Protein AF-A0A5B8NNT1-F1 (afdb_monomer)

Sequence (104 aa):
MNWRKKFREWHRRIAGIMILPLIITAITGISYRLLKDWFGWSRDQAHFLMVIHEGEYLGDQLKGIYVLLNGLGVLFLLTTGATMLFSSLAKSGLFSSAKQEESQ

pLDDT: mean 90.01, std 13.82, range [46.16, 98.5]

Secondary structure (DSSP, 8-state):
--HHHHHHHHHHHHHHHHHHHHHHHHHHHHHHHHHHHTS---HHHHHHHHHHHTTGGG-HHHHHHHHHHHHHHHHHHHHHHHHHHHHHHTTSSTTTGGGTSTT-

Mean predicted aligned error: 6.89 Å

Organism: NCBI:txid522448

Radius of gyration: 20.95 Å; Cα contacts (8 Å, |Δi|>4): 58; chains: 1; bounding box: 48×37×54 Å

Solvent-accessible surface area (backbone atoms only — not comparable to full-atom values): 5871 Å² total; per-residue (Å²): 130,67,61,72,58,53,51,54,51,52,50,53,55,51,46,70,65,43,50,58,63,51,50,51,32,50,53,28,53,52,49,42,48,48,38,37,77,74,67,65,43,52,70,74,78,44,40,66,34,50,37,62,44,39,36,45,88,67,35,81,74,47,17,58,53,48,47,49,52,52,54,53,45,50,54,50,50,50,54,54,49,48,53,52,49,54,60,48,57,75,65,68,43,90,77,58,64,76,66,62,70,83,76,116

Structure (mmCIF, N/CA/C/O backbone):
data_AF-A0A5B8NNT1-F1
#
_entry.id   AF-A0A5B8NNT1-F1
#
loop_
_atom_site.group_PDB
_atom_site.id
_atom_site.type_symbol
_atom_site.label_atom_id
_atom_site.label_alt_id
_atom_site.label_comp_id
_atom_site.label_asym_id
_atom_site.label_entity_id
_atom_site.label_seq_id
_atom_site.pdbx_PDB_ins_code
_atom_site.Cartn_x
_atom_site.Cartn_y
_atom_site.Cartn_z
_atom_site.occupancy
_atom_site.B_iso_or_equiv
_atom_site.auth_seq_id
_atom_site.auth_comp_id
_atom_site.auth_asym_id
_atom_site.auth_atom_id
_atom_site.pdbx_PDB_model_num
ATOM 1 N N . MET A 1 1 ? -13.865 7.093 28.155 1.00 60.84 1 MET A N 1
ATOM 2 C CA . MET A 1 1 ? -13.550 7.277 26.715 1.00 60.84 1 MET A CA 1
ATOM 3 C C . MET A 1 1 ? -13.776 5.964 25.970 1.00 60.84 1 MET A C 1
ATOM 5 O O . MET A 1 1 ? -13.171 4.969 26.337 1.00 60.84 1 MET A O 1
ATOM 9 N N . ASN A 1 2 ? -14.649 5.925 24.955 1.00 82.12 2 ASN A N 1
ATOM 10 C CA . ASN A 1 2 ? -15.003 4.678 24.255 1.00 82.12 2 ASN A CA 1
ATOM 11 C C . ASN A 1 2 ? -13.905 4.244 23.271 1.00 82.12 2 ASN A C 1
ATOM 13 O O . ASN A 1 2 ? -13.982 4.518 22.073 1.00 82.12 2 ASN A O 1
ATOM 17 N N . TRP A 1 3 ? -12.885 3.556 23.783 1.00 82.94 3 TRP A N 1
ATOM 18 C CA . TRP A 1 3 ? -11.681 3.176 23.037 1.00 82.94 3 TRP A CA 1
ATOM 19 C C . TRP A 1 3 ? -11.990 2.364 21.764 1.00 82.94 3 TRP A C 1
ATOM 21 O O . TRP A 1 3 ? -11.431 2.632 20.704 1.00 82.94 3 TRP A O 1
ATOM 31 N N . ARG A 1 4 ? -13.006 1.485 21.805 1.00 86.62 4 ARG A N 1
ATOM 32 C CA . ARG A 1 4 ? -13.478 0.717 20.633 1.00 86.62 4 ARG A CA 1
ATOM 33 C C . ARG A 1 4 ? -14.053 1.588 19.508 1.00 86.62 4 ARG A C 1
ATOM 35 O O . ARG A 1 4 ? -13.905 1.233 18.342 1.00 86.62 4 ARG A O 1
ATOM 42 N N . LYS A 1 5 ? -14.736 2.695 19.837 1.00 89.75 5 LYS A N 1
ATOM 43 C CA . LYS A 1 5 ? -15.284 3.625 18.829 1.00 89.75 5 LYS A CA 1
ATOM 44 C C . LYS A 1 5 ? -14.153 4.415 18.169 1.00 89.75 5 LYS A C 1
ATOM 46 O O . LYS A 1 5 ? -14.104 4.465 16.945 1.00 89.75 5 LYS A O 1
ATOM 51 N N . LYS A 1 6 ? -13.206 4.925 18.969 1.00 91.62 6 LYS A N 1
ATOM 52 C CA . LYS A 1 6 ? -12.008 5.616 18.463 1.00 91.62 6 LYS A CA 1
ATOM 53 C C . LYS A 1 6 ? -11.171 4.719 17.550 1.00 91.62 6 LYS A C 1
ATOM 55 O O . LYS A 1 6 ? -10.746 5.160 16.493 1.00 91.62 6 LYS A O 1
ATOM 60 N N . PHE A 1 7 ? -10.987 3.451 17.915 1.00 91.62 7 PHE A N 1
ATOM 61 C CA . PHE A 1 7 ? -10.246 2.488 17.096 1.00 91.62 7 PHE A CA 1
ATOM 62 C C . PHE A 1 7 ? -10.851 2.304 15.693 1.0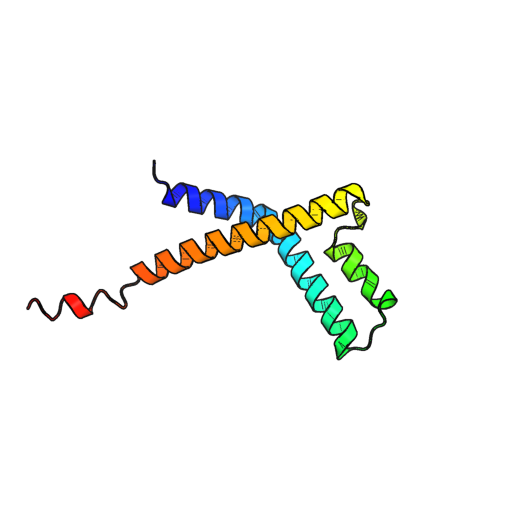0 91.62 7 PHE A C 1
ATOM 64 O O . PHE A 1 7 ? -10.143 2.402 14.694 1.00 91.62 7 PHE A O 1
ATOM 71 N N . ARG A 1 8 ? -12.178 2.117 15.605 1.00 93.94 8 ARG A N 1
ATOM 72 C CA . ARG A 1 8 ? -12.906 2.022 14.322 1.00 93.94 8 ARG A CA 1
ATOM 73 C C . ARG A 1 8 ? -12.808 3.304 13.500 1.00 93.94 8 ARG A C 1
ATOM 75 O O . ARG A 1 8 ? -12.694 3.250 12.280 1.00 93.94 8 ARG A O 1
ATOM 82 N N . GLU A 1 9 ? -12.877 4.453 14.166 1.00 95.69 9 GLU A N 1
ATOM 83 C CA . GLU A 1 9 ? -12.767 5.761 13.522 1.00 95.69 9 GLU A CA 1
ATOM 84 C C . GLU A 1 9 ? -11.385 5.967 12.890 1.00 95.69 9 GLU A C 1
ATOM 86 O O . GLU A 1 9 ? -11.308 6.352 11.723 1.00 95.69 9 GLU A O 1
ATOM 91 N N . TRP A 1 10 ? -10.313 5.643 13.621 1.00 95.81 10 TRP A N 1
ATOM 92 C CA . TRP A 1 10 ? -8.942 5.687 13.108 1.00 95.81 10 TRP A CA 1
ATOM 93 C C . TRP A 1 10 ? -8.735 4.735 11.935 1.00 95.81 10 TRP A C 1
ATOM 95 O O . TRP A 1 10 ? -8.230 5.169 10.900 1.00 95.81 10 TRP A O 1
ATOM 105 N N . HIS A 1 11 ? -9.188 3.480 12.059 1.00 96.88 11 HIS A N 1
ATOM 106 C CA . HIS A 1 11 ? -9.134 2.524 10.953 1.00 96.88 11 HIS A CA 1
ATOM 107 C C . HIS A 1 11 ? -9.794 3.092 9.698 1.00 96.88 11 HIS A C 1
ATOM 109 O O . HIS A 1 11 ? -9.170 3.129 8.647 1.00 96.88 11 HIS A O 1
ATOM 115 N N . ARG A 1 12 ? -11.027 3.603 9.806 1.00 96.88 12 ARG A N 1
ATOM 116 C CA . ARG A 1 12 ? -11.771 4.129 8.655 1.00 96.88 12 ARG A CA 1
ATOM 117 C C . ARG A 1 12 ? -11.087 5.333 8.001 1.00 96.88 12 ARG A C 1
ATOM 119 O O . ARG A 1 12 ? -11.082 5.425 6.778 1.00 96.88 12 ARG A O 1
ATOM 126 N N . ARG A 1 13 ? -10.522 6.251 8.791 1.00 96.81 13 ARG A N 1
ATOM 127 C CA . ARG A 1 13 ? -9.811 7.428 8.260 1.00 96.81 13 ARG A CA 1
ATOM 128 C C . ARG A 1 13 ? -8.563 7.026 7.484 1.00 96.81 13 ARG A C 1
ATOM 130 O O . ARG A 1 13 ? -8.394 7.453 6.348 1.00 96.81 13 ARG A O 1
ATOM 137 N N . ILE A 1 14 ? -7.726 6.182 8.084 1.00 96.31 14 ILE A N 1
ATOM 138 C CA . ILE A 1 14 ? -6.491 5.721 7.444 1.00 96.31 14 ILE A CA 1
ATOM 139 C C . ILE A 1 14 ? -6.824 4.838 6.238 1.00 96.31 14 ILE A C 1
ATOM 141 O O . ILE A 1 14 ? -6.217 5.009 5.190 1.00 96.31 14 ILE A O 1
ATOM 145 N N . ALA A 1 15 ? -7.842 3.976 6.332 1.00 96.81 15 ALA A N 1
ATOM 146 C CA . ALA A 1 15 ? -8.305 3.155 5.214 1.00 96.81 15 ALA A CA 1
ATOM 147 C C . ALA A 1 15 ? -8.715 4.006 4.009 1.00 96.81 15 ALA A C 1
ATOM 149 O O . ALA A 1 15 ? -8.315 3.694 2.895 1.00 96.81 15 ALA A O 1
ATOM 150 N N . GLY A 1 16 ? -9.452 5.101 4.224 1.00 96.19 16 GLY A N 1
ATOM 151 C CA . GLY A 1 16 ? -9.864 5.995 3.139 1.00 96.19 16 GLY A CA 1
ATOM 152 C C . GLY A 1 16 ? -8.690 6.600 2.364 1.00 96.19 16 GLY A C 1
ATOM 153 O O . GLY A 1 16 ? -8.780 6.755 1.153 1.00 96.19 16 GLY A O 1
ATOM 154 N N . ILE A 1 17 ? -7.578 6.893 3.044 1.00 96.06 17 ILE A N 1
ATOM 155 C CA . ILE A 1 17 ? -6.363 7.432 2.413 1.00 96.06 17 ILE A CA 1
ATOM 156 C C . ILE A 1 17 ? -5.548 6.308 1.761 1.00 96.06 17 ILE A C 1
ATOM 158 O O . ILE A 1 17 ? -5.085 6.442 0.632 1.00 96.06 17 ILE A O 1
ATOM 162 N N . MET A 1 18 ? -5.382 5.189 2.466 1.00 96.75 18 MET A N 1
ATOM 163 C CA . MET A 1 18 ? -4.486 4.109 2.055 1.00 96.75 18 MET A CA 1
ATOM 164 C C . MET A 1 18 ? -5.085 3.187 0.991 1.00 96.75 18 MET A C 1
ATOM 166 O O . MET A 1 18 ? -4.331 2.528 0.288 1.00 96.75 18 MET A O 1
ATOM 170 N N . ILE A 1 19 ? -6.407 3.123 0.820 1.00 96.12 19 ILE A N 1
ATOM 171 C CA . ILE A 1 19 ? -7.015 2.176 -0.126 1.00 96.12 19 ILE A CA 1
ATOM 172 C C . ILE A 1 19 ? -6.509 2.369 -1.559 1.00 96.12 19 ILE A C 1
ATOM 174 O O . ILE A 1 19 ? -6.243 1.390 -2.248 1.00 96.12 19 ILE A O 1
ATOM 178 N N . LEU A 1 20 ? -6.317 3.617 -1.989 1.00 95.94 20 LEU A N 1
ATOM 179 C CA . LEU A 1 20 ? -5.866 3.923 -3.341 1.00 95.94 20 LEU A CA 1
ATOM 180 C C . LEU A 1 20 ? -4.435 3.420 -3.609 1.00 95.94 20 LEU A C 1
ATOM 182 O O . LEU A 1 20 ? -4.272 2.608 -4.523 1.00 95.94 20 LEU A O 1
ATOM 186 N N . PRO A 1 21 ? -3.401 3.821 -2.839 1.00 95.56 21 PRO A N 1
ATOM 187 C CA . PRO A 1 21 ? -2.050 3.325 -3.083 1.00 95.56 21 PRO A CA 1
ATOM 188 C C . PRO A 1 21 ? -1.935 1.810 -2.841 1.00 95.56 21 PRO A C 1
ATOM 190 O O . PRO A 1 21 ? -1.232 1.131 -3.585 1.00 95.56 21 PRO A O 1
ATOM 193 N N . LEU A 1 22 ? -2.700 1.233 -1.907 1.00 96.81 22 LEU A N 1
ATOM 194 C CA . LEU A 1 22 ? -2.706 -0.218 -1.689 1.00 96.81 22 LEU A CA 1
ATOM 195 C C . LEU A 1 22 ? -3.305 -1.010 -2.854 1.00 96.81 22 LEU A C 1
ATOM 197 O O . LEU A 1 22 ? -2.778 -2.059 -3.216 1.00 96.81 22 LEU A O 1
ATOM 201 N N . ILE A 1 23 ? -4.377 -0.516 -3.474 1.00 97.50 23 ILE A N 1
ATOM 202 C CA . ILE A 1 23 ? -4.942 -1.146 -4.673 1.00 97.50 23 ILE A CA 1
ATOM 203 C C . ILE A 1 23 ? -3.949 -1.059 -5.831 1.00 97.50 23 ILE A C 1
ATOM 205 O O . ILE A 1 23 ? -3.712 -2.058 -6.508 1.00 97.50 23 ILE A O 1
ATOM 209 N N . ILE A 1 24 ? -3.343 0.111 -6.043 1.00 97.56 24 ILE A N 1
ATOM 210 C CA . ILE A 1 24 ? -2.369 0.316 -7.121 1.00 97.56 24 ILE A CA 1
ATOM 211 C C . ILE A 1 24 ? -1.187 -0.642 -6.957 1.00 97.56 24 ILE A C 1
ATOM 213 O O . ILE A 1 24 ? -0.843 -1.358 -7.899 1.00 97.56 24 ILE A O 1
ATOM 217 N N . THR A 1 25 ? -0.596 -0.707 -5.763 1.00 97.56 25 THR A N 1
ATOM 218 C CA . THR A 1 25 ? 0.537 -1.598 -5.472 1.00 97.56 25 THR A CA 1
ATOM 219 C C . THR A 1 25 ? 0.158 -3.074 -5.597 1.00 97.56 25 THR A C 1
ATOM 221 O O . THR A 1 25 ? 0.894 -3.841 -6.220 1.00 97.56 25 THR A O 1
ATOM 224 N N . ALA A 1 26 ? -1.013 -3.488 -5.105 1.00 97.88 26 ALA A N 1
ATOM 225 C CA . ALA A 1 26 ? -1.481 -4.865 -5.254 1.00 97.88 26 ALA A CA 1
ATOM 226 C C . ALA A 1 26 ? -1.668 -5.253 -6.731 1.00 97.88 26 ALA A C 1
ATOM 228 O O . ALA A 1 26 ? -1.134 -6.270 -7.174 1.00 97.88 26 ALA A O 1
ATOM 229 N N . ILE A 1 27 ? -2.376 -4.428 -7.510 1.00 98.50 27 ILE A N 1
ATOM 230 C CA . ILE A 1 27 ? -2.655 -4.697 -8.927 1.00 98.50 27 ILE A CA 1
ATOM 231 C C . ILE A 1 27 ? -1.360 -4.736 -9.735 1.00 98.50 27 ILE A C 1
ATOM 233 O O . ILE A 1 27 ? -1.137 -5.687 -10.482 1.00 98.50 27 ILE A O 1
ATOM 237 N N . THR A 1 28 ? -0.493 -3.736 -9.587 1.00 98.31 28 THR A N 1
ATOM 238 C CA . THR A 1 28 ? 0.785 -3.679 -10.316 1.00 98.31 28 THR A CA 1
ATOM 239 C C . THR A 1 28 ? 1.704 -4.841 -9.957 1.00 98.31 28 THR A C 1
ATOM 241 O O . THR A 1 28 ? 2.269 -5.456 -10.857 1.00 98.31 28 THR A O 1
ATOM 244 N N . GLY A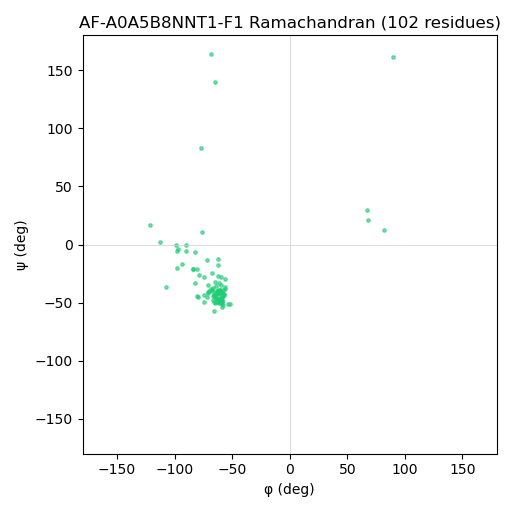 1 29 ? 1.799 -5.210 -8.674 1.00 97.62 29 GLY A N 1
ATOM 245 C CA . GLY A 1 29 ? 2.636 -6.322 -8.221 1.00 97.62 29 GLY A CA 1
ATOM 246 C C . GLY A 1 29 ? 2.151 -7.680 -8.737 1.00 97.62 29 GLY A C 1
ATOM 247 O O . GLY A 1 29 ? 2.955 -8.479 -9.221 1.00 97.62 29 GLY A O 1
ATOM 248 N N . ILE A 1 30 ? 0.836 -7.928 -8.689 1.00 98.31 30 ILE A N 1
ATOM 249 C CA . ILE A 1 30 ? 0.223 -9.138 -9.259 1.00 98.31 30 ILE A CA 1
ATOM 250 C C . ILE A 1 30 ? 0.433 -9.163 -10.775 1.00 98.31 30 ILE A C 1
ATOM 252 O O . ILE A 1 30 ? 0.909 -10.161 -11.310 1.00 98.31 30 ILE A O 1
ATOM 256 N N . SER A 1 31 ? 0.144 -8.054 -11.461 1.00 98.44 31 SER A N 1
ATOM 257 C CA . SER A 1 31 ? 0.279 -7.953 -12.920 1.00 98.44 31 SER A CA 1
ATOM 258 C C . SER A 1 31 ? 1.720 -8.187 -13.370 1.00 98.44 31 SER A C 1
ATOM 260 O O . SER A 1 31 ? 1.943 -8.916 -14.331 1.00 98.44 31 SER A O 1
ATOM 262 N N . TYR A 1 32 ? 2.703 -7.634 -12.650 1.00 98.38 32 TYR A N 1
ATOM 263 C CA . TYR A 1 32 ? 4.124 -7.821 -12.946 1.00 98.38 32 TYR A CA 1
ATOM 264 C C . TYR A 1 32 ? 4.515 -9.301 -12.891 1.00 98.38 32 TYR A C 1
ATOM 266 O O . TYR A 1 32 ? 5.188 -9.786 -13.799 1.00 98.38 32 TYR A O 1
ATOM 274 N N . ARG A 1 33 ? 4.059 -10.038 -11.866 1.00 97.38 33 ARG A N 1
ATOM 275 C CA . ARG A 1 33 ? 4.317 -11.483 -11.771 1.00 97.38 33 ARG A CA 1
ATOM 276 C C . ARG A 1 33 ? 3.619 -12.263 -12.875 1.00 97.38 33 ARG A C 1
ATOM 278 O O . ARG A 1 33 ? 4.269 -13.053 -13.540 1.00 97.38 33 ARG A O 1
ATOM 285 N N . LEU A 1 34 ? 2.333 -12.009 -13.117 1.00 98.31 34 LEU A N 1
ATOM 286 C CA . LEU A 1 34 ? 1.589 -12.720 -14.158 1.00 98.31 34 LEU A CA 1
ATOM 287 C C . LEU A 1 34 ? 2.218 -12.515 -15.540 1.00 98.31 34 LEU A C 1
ATOM 289 O O . LEU A 1 34 ? 2.458 -13.487 -16.251 1.00 98.31 34 LEU A O 1
ATOM 293 N N . LEU A 1 35 ? 2.546 -11.274 -15.909 1.00 98.00 35 LEU A N 1
ATOM 294 C CA . LEU A 1 35 ? 3.154 -10.973 -17.207 1.00 98.00 35 LEU A CA 1
ATOM 295 C C . LEU A 1 35 ? 4.504 -11.667 -17.392 1.00 98.00 35 LEU A C 1
ATOM 297 O O . LEU A 1 35 ? 4.780 -12.190 -18.470 1.00 98.00 35 LEU A O 1
ATOM 301 N N . LYS A 1 36 ? 5.331 -11.717 -16.347 1.00 97.50 36 LYS A N 1
ATOM 302 C CA . LYS A 1 36 ? 6.636 -12.379 -16.417 1.00 97.50 36 LYS A CA 1
ATOM 303 C C . LYS A 1 36 ? 6.531 -13.897 -16.417 1.00 97.50 36 LYS A C 1
ATOM 305 O O . LYS A 1 36 ? 7.132 -14.545 -17.268 1.00 97.50 36 LYS A O 1
ATOM 310 N N . ASP A 1 37 ? 5.773 -14.448 -15.478 1.00 97.00 37 ASP A N 1
ATOM 311 C CA . ASP A 1 37 ? 5.778 -15.881 -15.201 1.00 97.00 37 ASP A CA 1
ATOM 312 C C . ASP A 1 37 ? 4.877 -16.647 -16.175 1.00 97.00 37 ASP A C 1
ATOM 314 O O . ASP A 1 37 ? 5.166 -17.795 -16.503 1.00 97.00 37 ASP A O 1
ATOM 318 N N . TRP A 1 38 ? 3.774 -16.041 -16.629 1.00 97.81 38 TRP A N 1
ATOM 319 C CA . TRP A 1 38 ? 2.784 -16.715 -17.481 1.00 97.81 38 TRP A CA 1
ATOM 320 C C . TRP A 1 38 ? 2.815 -16.227 -18.927 1.00 97.81 38 TRP A C 1
ATOM 322 O O . TRP A 1 38 ? 2.636 -17.029 -19.839 1.00 97.81 38 TRP A O 1
ATOM 332 N N . PHE A 1 39 ? 3.057 -14.933 -19.156 1.00 96.38 39 PHE A N 1
ATOM 333 C CA . PHE A 1 39 ? 3.092 -14.355 -20.508 1.00 96.38 39 PHE A CA 1
ATOM 334 C C . PHE A 1 39 ? 4.513 -14.197 -21.069 1.00 96.38 39 PHE A C 1
ATOM 336 O O . PHE A 1 39 ? 4.673 -13.745 -22.203 1.00 96.38 39 PHE A O 1
ATOM 343 N N . GLY A 1 40 ? 5.542 -14.570 -20.301 1.00 96.12 40 GLY A N 1
ATOM 344 C CA . GLY A 1 40 ? 6.935 -14.578 -20.751 1.00 96.12 40 GLY A CA 1
ATOM 345 C C . GLY A 1 40 ? 7.528 -13.193 -21.016 1.00 96.12 40 GLY A C 1
ATOM 346 O O . GLY A 1 40 ? 8.495 -13.085 -21.768 1.00 96.12 40 GLY A O 1
ATOM 347 N N . TRP A 1 41 ? 6.962 -12.128 -20.438 1.00 97.81 41 TRP A N 1
ATOM 348 C CA . TRP A 1 41 ? 7.506 -10.779 -20.599 1.00 97.81 41 TRP A CA 1
ATOM 349 C C . TRP A 1 41 ? 8.895 -10.666 -19.973 1.00 97.81 41 TRP A C 1
ATOM 351 O O . TRP A 1 41 ? 9.157 -11.157 -18.869 1.00 97.81 41 TRP A O 1
ATOM 361 N N . SER A 1 42 ? 9.786 -9.950 -20.659 1.00 97.00 42 SER A N 1
ATOM 362 C CA . SER A 1 42 ? 11.088 -9.600 -20.107 1.00 97.00 42 SER A CA 1
ATOM 363 C C . SER A 1 42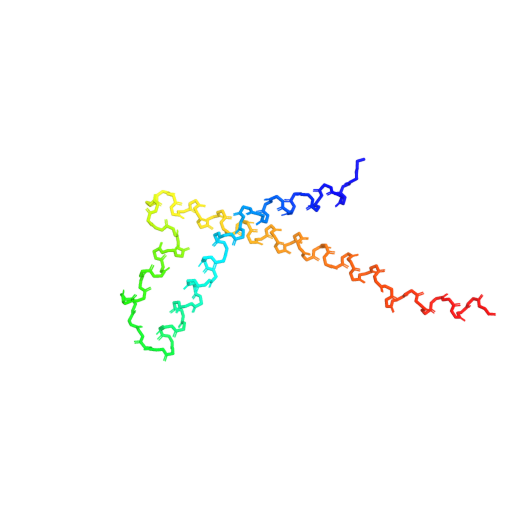 ? 10.941 -8.610 -18.947 1.00 97.00 42 SER A C 1
ATOM 365 O O . SER A 1 42 ? 9.907 -7.962 -18.751 1.00 97.00 42 SER A O 1
ATOM 367 N N . ARG A 1 43 ? 12.007 -8.468 -18.150 1.00 94.19 43 ARG A N 1
ATOM 368 C CA . ARG A 1 43 ? 12.026 -7.504 -17.043 1.00 94.19 43 ARG A CA 1
ATOM 369 C C . ARG A 1 43 ? 11.785 -6.076 -17.532 1.00 94.19 43 ARG A C 1
ATOM 371 O O . ARG A 1 43 ? 11.036 -5.360 -16.879 1.00 94.19 43 ARG A O 1
ATOM 378 N N . ASP A 1 44 ? 12.374 -5.710 -18.664 1.00 97.00 44 ASP A N 1
ATOM 379 C CA . ASP A 1 44 ? 12.297 -4.355 -19.213 1.00 97.00 44 ASP A CA 1
ATOM 380 C C . ASP A 1 44 ? 10.892 -4.049 -19.736 1.00 97.00 44 ASP A C 1
ATOM 382 O O . ASP A 1 44 ? 10.352 -2.981 -19.460 1.00 97.00 44 ASP A O 1
ATOM 386 N N . GLN A 1 45 ? 10.246 -5.023 -20.389 1.00 97.31 45 GLN A N 1
ATOM 387 C CA . GLN A 1 45 ? 8.858 -4.890 -20.846 1.00 97.31 45 GLN A CA 1
ATOM 388 C C . GLN A 1 45 ? 7.888 -4.658 -19.681 1.00 97.31 45 GLN A C 1
ATOM 390 O O . GLN A 1 45 ? 6.957 -3.867 -19.800 1.00 97.31 45 GLN A O 1
ATOM 395 N N . ALA A 1 46 ? 8.104 -5.328 -18.546 1.00 97.31 46 ALA A N 1
ATOM 396 C CA . ALA A 1 46 ? 7.244 -5.213 -17.370 1.00 97.31 46 ALA A CA 1
ATOM 397 C C . ALA A 1 46 ? 7.680 -4.106 -16.386 1.00 97.31 46 ALA A C 1
ATOM 399 O O . ALA A 1 46 ? 6.975 -3.849 -15.410 1.00 97.31 46 ALA A O 1
ATOM 400 N N . HIS A 1 47 ? 8.821 -3.443 -16.607 1.00 96.44 47 HIS A N 1
ATOM 401 C CA . HIS A 1 47 ? 9.423 -2.520 -15.637 1.00 96.44 47 HIS A CA 1
ATOM 402 C C . HIS A 1 47 ? 8.528 -1.320 -15.306 1.00 96.44 47 HIS A C 1
ATOM 404 O O . HIS A 1 47 ? 8.490 -0.892 -14.154 1.00 96.44 47 HIS A O 1
ATOM 410 N N . PHE A 1 48 ? 7.735 -0.831 -16.264 1.00 97.38 48 PHE A N 1
ATOM 411 C CA . PHE A 1 48 ? 6.794 0.270 -16.027 1.00 97.38 48 PHE A CA 1
ATOM 412 C C . PHE A 1 48 ? 5.805 -0.023 -14.881 1.00 97.38 48 PHE A C 1
ATOM 414 O O . PHE A 1 48 ? 5.391 0.894 -14.174 1.00 97.38 48 PHE A O 1
ATOM 421 N N . LEU A 1 49 ? 5.461 -1.297 -14.641 1.00 97.88 49 LEU A N 1
ATOM 422 C CA . LEU A 1 49 ? 4.628 -1.681 -13.500 1.00 97.88 49 LEU A CA 1
ATOM 423 C C . LEU A 1 49 ? 5.344 -1.440 -12.180 1.00 97.88 49 LEU A C 1
ATOM 425 O O . LEU A 1 49 ? 4.699 -1.008 -11.235 1.00 97.88 49 LEU A O 1
ATOM 429 N N . MET A 1 50 ? 6.657 -1.672 -12.120 1.00 96.94 50 MET A N 1
ATOM 430 C CA . MET A 1 50 ? 7.461 -1.398 -10.928 1.00 96.94 50 MET A CA 1
ATOM 431 C C . MET A 1 50 ? 7.633 0.103 -10.688 1.00 96.94 50 MET A C 1
ATOM 433 O O . MET A 1 50 ? 7.566 0.535 -9.542 1.00 96.94 50 MET A O 1
ATOM 437 N N . VAL A 1 51 ? 7.738 0.907 -11.752 1.00 96.81 51 VAL A N 1
ATOM 438 C CA . VAL A 1 51 ? 7.749 2.377 -11.644 1.00 96.81 51 VAL A CA 1
ATOM 439 C C . VAL A 1 51 ? 6.476 2.883 -10.956 1.00 96.81 51 VAL A C 1
ATOM 441 O O . VAL A 1 51 ? 6.539 3.742 -10.077 1.00 96.81 51 VAL A O 1
ATOM 444 N N . ILE A 1 52 ? 5.316 2.320 -11.310 1.00 97.50 52 ILE A N 1
ATOM 445 C CA . ILE A 1 52 ? 4.034 2.654 -10.672 1.00 97.50 52 ILE A CA 1
ATOM 446 C C . ILE A 1 52 ? 3.940 2.031 -9.267 1.00 97.50 52 ILE A C 1
ATOM 448 O O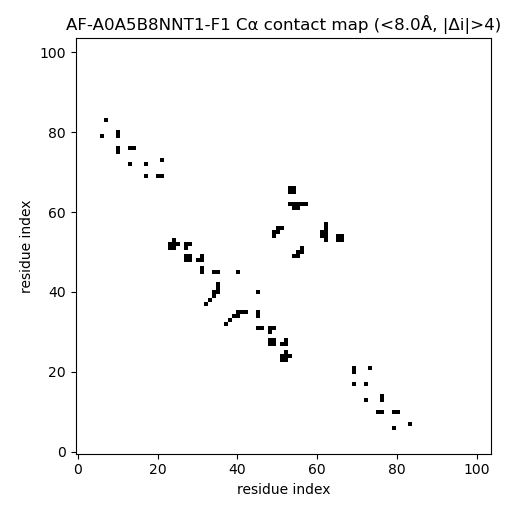 . ILE A 1 52 ? 3.520 2.706 -8.331 1.00 97.50 52 ILE A O 1
ATOM 452 N N . HIS A 1 53 ? 4.348 0.768 -9.110 1.00 97.50 53 HIS A N 1
ATOM 453 C CA . HIS A 1 53 ? 4.290 0.007 -7.856 1.00 97.50 53 HIS A CA 1
ATOM 454 C C . HIS A 1 53 ? 5.114 0.638 -6.735 1.00 97.50 53 HIS A C 1
ATOM 456 O O . HIS A 1 53 ? 4.710 0.609 -5.581 1.00 97.50 53 HIS A O 1
ATOM 462 N N . GLU A 1 54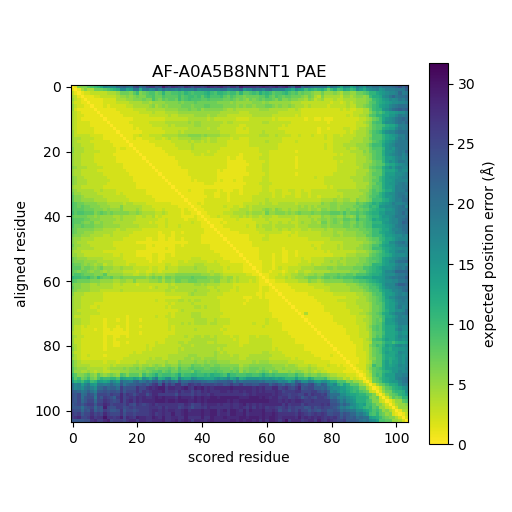 ? 6.285 1.180 -7.051 1.00 96.69 54 GLU A N 1
ATOM 463 C CA . GLU A 1 54 ? 7.184 1.771 -6.058 1.00 96.69 54 GLU A CA 1
ATOM 464 C C . GLU A 1 54 ? 7.023 3.294 -5.969 1.00 96.69 54 GLU A C 1
ATOM 466 O O . GLU A 1 54 ? 7.642 3.926 -5.116 1.00 96.69 54 GLU A O 1
ATOM 471 N N . GLY A 1 55 ? 6.188 3.895 -6.825 1.00 96.44 55 GLY A N 1
ATOM 472 C CA . GLY A 1 55 ? 6.022 5.345 -6.889 1.00 96.44 55 GLY A CA 1
ATOM 473 C C . GLY A 1 55 ? 7.277 6.066 -7.385 1.00 96.44 55 GLY A C 1
ATOM 474 O O . GLY A 1 55 ? 7.531 7.199 -6.989 1.00 96.44 55 GLY A O 1
ATOM 475 N N . GLU A 1 56 ? 8.081 5.424 -8.235 1.00 94.88 56 GLU A N 1
ATOM 476 C CA . GLU A 1 56 ? 9.371 5.949 -8.703 1.00 94.88 56 GLU A CA 1
ATOM 477 C C . GLU A 1 56 ? 9.229 7.258 -9.492 1.00 94.88 56 GLU A C 1
ATOM 479 O O . GLU A 1 56 ? 10.103 8.119 -9.439 1.00 94.88 56 GLU A O 1
ATOM 484 N N . TYR A 1 57 ? 8.075 7.480 -10.124 1.00 93.62 57 TYR A N 1
ATOM 485 C CA . TYR A 1 57 ? 7.741 8.742 -10.793 1.00 93.62 57 TYR A CA 1
ATOM 486 C C . TYR A 1 57 ? 7.681 9.960 -9.846 1.00 93.62 57 TYR A C 1
ATOM 488 O O . TYR A 1 57 ? 7.632 11.094 -10.318 1.00 93.62 57 TYR A O 1
ATOM 496 N N . LEU A 1 58 ? 7.679 9.754 -8.521 1.00 94.06 58 LEU A N 1
ATOM 497 C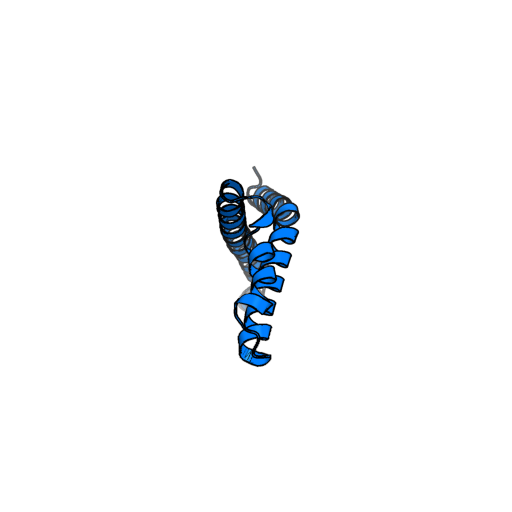 CA . LEU A 1 58 ? 7.773 10.818 -7.514 1.00 94.06 58 LEU A CA 1
ATOM 498 C C . LEU A 1 58 ? 9.226 11.268 -7.254 1.00 94.06 58 LEU A C 1
ATOM 500 O O . LEU A 1 58 ? 9.445 12.234 -6.525 1.00 94.06 58 LEU A O 1
ATOM 504 N N . GLY A 1 59 ? 10.213 10.582 -7.836 1.00 94.62 59 GLY A N 1
ATOM 505 C CA . GLY A 1 59 ? 11.640 10.806 -7.617 1.00 94.62 59 GLY A CA 1
ATOM 506 C C . GLY A 1 59 ? 12.218 9.980 -6.462 1.00 94.62 59 GLY A C 1
ATOM 507 O O . GLY A 1 59 ? 11.499 9.508 -5.578 1.00 94.62 59 GLY A O 1
ATOM 508 N N . ASP A 1 60 ? 13.545 9.831 -6.454 1.00 89.81 60 ASP A N 1
ATOM 509 C CA . ASP A 1 60 ? 14.272 8.874 -5.600 1.00 89.81 60 ASP A CA 1
ATOM 510 C C . ASP A 1 60 ? 13.997 9.028 -4.097 1.00 89.81 60 ASP A C 1
ATOM 512 O O . ASP A 1 60 ? 13.868 8.042 -3.371 1.00 89.81 60 ASP A O 1
ATOM 516 N N . GLN A 1 61 ? 13.868 10.268 -3.618 1.00 91.12 61 GLN A N 1
ATOM 517 C CA . GLN A 1 61 ? 13.618 10.548 -2.200 1.00 91.12 61 GLN A CA 1
ATOM 518 C C . GLN A 1 61 ? 12.192 10.156 -1.786 1.00 91.12 61 GLN A C 1
ATOM 520 O O . GLN A 1 61 ? 11.982 9.577 -0.719 1.00 91.12 61 GLN A O 1
ATOM 525 N N . LEU A 1 62 ? 11.203 10.450 -2.636 1.00 94.88 62 LEU A N 1
ATOM 526 C CA . LEU A 1 62 ? 9.796 10.172 -2.347 1.00 94.88 62 LEU A CA 1
ATOM 527 C C . LEU A 1 62 ? 9.438 8.701 -2.575 1.00 94.88 62 LEU A C 1
ATOM 529 O O . LEU A 1 62 ? 8.558 8.200 -1.879 1.00 94.88 62 LEU A O 1
ATOM 533 N N . LYS A 1 63 ? 10.153 7.991 -3.458 1.00 95.00 63 LYS A N 1
ATOM 534 C CA . LYS A 1 63 ? 10.033 6.538 -3.661 1.00 95.00 63 LYS A CA 1
ATOM 535 C C . LYS A 1 63 ? 10.154 5.769 -2.341 1.00 95.00 63 LYS A C 1
ATOM 537 O O . LYS A 1 63 ? 9.277 4.985 -1.984 1.00 95.00 63 LYS A O 1
ATOM 542 N N . GLY A 1 64 ? 11.204 6.045 -1.561 1.00 94.62 64 GLY A N 1
ATOM 543 C CA . GLY A 1 64 ? 11.413 5.394 -0.262 1.00 94.62 64 GLY A CA 1
ATOM 544 C C . GLY A 1 64 ? 10.289 5.684 0.740 1.00 94.62 64 GLY A C 1
ATOM 545 O O . GLY A 1 64 ? 9.803 4.777 1.418 1.00 94.62 64 GLY A O 1
ATOM 546 N N . ILE A 1 65 ? 9.824 6.936 0.790 1.00 95.94 65 ILE A N 1
ATOM 547 C CA . ILE A 1 65 ? 8.718 7.355 1.664 1.00 95.94 65 ILE A CA 1
ATOM 548 C C . ILE A 1 65 ? 7.411 6.675 1.247 1.00 95.94 65 ILE A C 1
ATOM 550 O O . ILE A 1 65 ? 6.677 6.179 2.100 1.00 95.94 65 ILE A O 1
ATOM 554 N N . TYR A 1 66 ? 7.129 6.613 -0.054 1.00 95.31 66 TYR A N 1
ATOM 555 C CA . TYR A 1 66 ? 5.942 5.968 -0.603 1.00 95.31 66 TYR A CA 1
ATOM 556 C C . TYR A 1 66 ? 5.880 4.484 -0.225 1.00 95.31 66 TYR A C 1
ATOM 558 O O . TYR A 1 66 ? 4.855 4.016 0.278 1.00 95.31 66 TYR A O 1
ATOM 566 N N . VAL A 1 67 ? 6.979 3.748 -0.409 1.00 95.81 67 VAL A N 1
ATOM 567 C CA . VAL A 1 67 ? 7.057 2.325 -0.048 1.00 95.81 67 VAL A CA 1
ATOM 568 C C . VAL A 1 67 ? 6.896 2.133 1.464 1.00 95.81 67 VAL A C 1
ATOM 570 O O . VAL A 1 67 ? 6.125 1.271 1.893 1.00 95.81 67 VAL A O 1
ATOM 573 N N . LEU A 1 68 ? 7.549 2.968 2.282 1.00 96.31 68 LEU A N 1
ATOM 574 C CA . LEU A 1 68 ? 7.432 2.913 3.742 1.00 96.31 68 LEU A CA 1
ATOM 575 C C . LEU A 1 68 ? 5.989 3.153 4.210 1.00 96.31 68 LEU A C 1
ATOM 577 O O . LEU A 1 68 ? 5.468 2.385 5.020 1.00 96.31 68 LEU A O 1
ATOM 581 N N . LEU A 1 69 ? 5.328 4.193 3.692 1.00 96.00 69 LEU A N 1
ATOM 582 C CA . LEU A 1 69 ? 3.946 4.517 4.045 1.00 96.00 69 LEU A CA 1
ATOM 583 C C . LEU A 1 69 ? 2.976 3.414 3.615 1.00 96.00 69 LEU A C 1
ATOM 585 O O . LEU A 1 69 ? 2.092 3.062 4.395 1.00 96.00 69 LEU A O 1
ATOM 589 N N . ASN A 1 70 ? 3.161 2.825 2.430 1.00 96.81 70 ASN A N 1
ATOM 590 C CA . ASN A 1 70 ? 2.376 1.667 2.000 1.00 96.81 70 ASN A CA 1
ATOM 591 C C . ASN A 1 70 ? 2.550 0.480 2.951 1.00 96.81 70 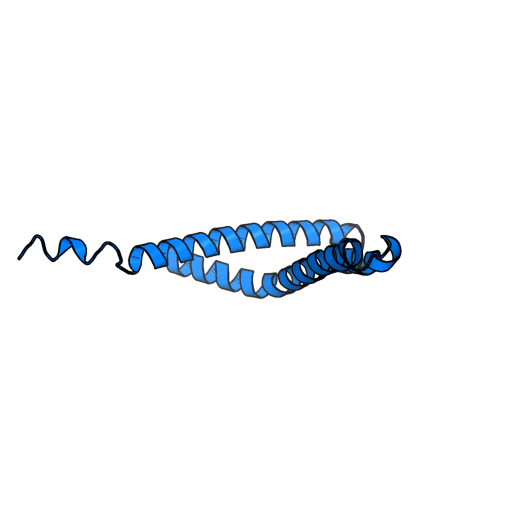ASN A C 1
ATOM 593 O O . ASN A 1 70 ? 1.554 -0.064 3.428 1.00 96.81 70 ASN A O 1
ATOM 597 N N . GLY A 1 71 ? 3.793 0.120 3.287 1.00 96.56 71 GLY A N 1
ATOM 598 C CA . GLY A 1 71 ? 4.082 -0.976 4.213 1.00 96.56 71 GLY A CA 1
ATOM 599 C C . GLY A 1 71 ? 3.449 -0.764 5.591 1.00 96.56 71 GLY A C 1
ATOM 600 O O . GLY A 1 71 ? 2.737 -1.636 6.094 1.00 96.56 71 GLY A O 1
ATOM 601 N N . LEU A 1 72 ? 3.631 0.422 6.179 1.00 97.75 72 LEU A N 1
ATOM 602 C CA . LEU A 1 72 ? 3.027 0.772 7.468 1.00 97.75 72 LEU A CA 1
ATOM 603 C C . LEU A 1 72 ? 1.496 0.794 7.401 1.00 97.75 72 LEU A C 1
ATOM 605 O O . LEU A 1 72 ? 0.834 0.312 8.321 1.00 97.75 72 LEU A O 1
ATOM 609 N N . GLY A 1 73 ? 0.923 1.312 6.314 1.00 96.56 73 GLY A N 1
ATOM 610 C CA . GLY A 1 73 ? -0.521 1.346 6.117 1.00 96.56 73 GLY A CA 1
ATOM 611 C C . GLY A 1 73 ? -1.135 -0.043 5.997 1.00 96.56 73 GLY A C 1
ATOM 612 O O . GLY A 1 73 ? -2.144 -0.298 6.651 1.00 96.56 73 GLY A O 1
ATOM 613 N N . VAL A 1 74 ? -0.521 -0.966 5.243 1.00 97.12 74 VAL A N 1
ATOM 614 C CA . VAL A 1 74 ? -0.963 -2.373 5.198 1.00 97.12 74 VAL A CA 1
ATOM 615 C C . VAL A 1 74 ? -0.945 -2.980 6.591 1.00 97.12 74 VAL A C 1
ATOM 617 O O . VAL A 1 74 ? -1.954 -3.534 7.024 1.00 97.12 74 VAL A O 1
ATOM 620 N N . LEU A 1 75 ? 0.177 -2.868 7.308 1.00 97.75 75 LEU A N 1
ATOM 621 C CA . LEU A 1 75 ? 0.312 -3.451 8.643 1.00 97.75 75 LEU A CA 1
ATOM 622 C C . LEU A 1 75 ? -0.740 -2.890 9.600 1.00 97.75 75 LEU A C 1
ATOM 624 O O . LEU A 1 75 ? -1.414 -3.647 10.301 1.00 97.75 75 LEU A O 1
ATOM 628 N N . PHE A 1 76 ? -0.939 -1.573 9.591 1.00 97.00 76 PHE A N 1
ATOM 629 C CA . PHE A 1 76 ? -1.968 -0.926 10.391 1.00 97.00 76 PHE A CA 1
ATOM 630 C C . PHE A 1 76 ? -3.370 -1.431 10.024 1.00 97.00 76 PHE A C 1
ATOM 632 O O . PHE A 1 76 ? -4.136 -1.826 10.904 1.00 97.00 76 PHE A O 1
ATOM 639 N N . LEU A 1 77 ? -3.730 -1.460 8.741 1.00 97.25 77 LEU A N 1
ATOM 640 C CA . LEU A 1 77 ? -5.072 -1.853 8.311 1.00 97.25 77 LEU A CA 1
ATOM 641 C C . LEU A 1 77 ? -5.360 -3.335 8.543 1.00 97.25 77 LEU A C 1
ATOM 643 O O . LEU A 1 77 ? -6.463 -3.662 8.977 1.00 97.25 77 LEU A O 1
ATOM 647 N N . LEU A 1 78 ? -4.383 -4.218 8.325 1.00 97.44 78 LEU A N 1
ATOM 648 C CA . LEU A 1 78 ? -4.524 -5.649 8.590 1.00 97.44 78 LEU A CA 1
ATOM 649 C C . LEU A 1 78 ? -4.689 -5.925 10.081 1.00 97.44 78 LEU A C 1
ATOM 651 O O . LEU A 1 78 ? -5.628 -6.610 10.475 1.00 97.44 78 LEU A O 1
ATOM 655 N N . THR A 1 79 ? -3.820 -5.364 10.923 1.00 97.00 79 THR A N 1
ATOM 656 C CA . THR A 1 79 ? -3.883 -5.587 12.377 1.00 97.00 79 THR A CA 1
ATOM 657 C C . THR A 1 79 ? -5.184 -5.049 12.967 1.00 97.00 79 THR A C 1
ATOM 659 O O . THR A 1 79 ? -5.874 -5.745 13.721 1.00 97.00 79 THR A O 1
ATOM 662 N N . THR A 1 80 ? -5.576 -3.830 12.590 1.00 95.94 80 THR A N 1
ATOM 663 C CA . THR A 1 80 ? -6.814 -3.221 13.083 1.00 95.94 80 THR A CA 1
ATOM 664 C C . THR A 1 80 ? -8.066 -3.888 12.512 1.00 95.94 80 THR A C 1
ATOM 666 O O . THR A 1 80 ? -9.003 -4.163 13.267 1.00 95.94 80 THR A O 1
ATOM 669 N N . GLY A 1 81 ? -8.073 -4.230 11.222 1.00 95.69 81 GLY A N 1
ATOM 670 C CA . GLY A 1 81 ? -9.138 -4.992 10.570 1.00 95.69 81 GLY A CA 1
ATOM 671 C C . GLY A 1 81 ? -9.349 -6.363 11.211 1.00 95.69 81 GLY A C 1
ATOM 672 O O . GLY A 1 81 ? -10.464 -6.679 11.628 1.00 95.69 81 GLY A O 1
ATOM 673 N N . ALA A 1 82 ? -8.272 -7.133 11.388 1.00 96.38 82 ALA A N 1
ATOM 674 C CA . ALA A 1 82 ? -8.304 -8.446 12.027 1.00 96.38 82 ALA A CA 1
ATOM 675 C C . ALA A 1 82 ? -8.824 -8.360 13.468 1.00 96.38 82 ALA A C 1
ATOM 677 O O . ALA A 1 82 ? -9.732 -9.097 13.843 1.00 96.38 82 ALA A O 1
ATOM 678 N N . THR A 1 83 ? -8.336 -7.401 14.262 1.00 94.69 83 THR A N 1
ATOM 679 C CA . THR A 1 83 ? -8.809 -7.188 15.642 1.00 94.69 83 THR A CA 1
ATOM 680 C C . THR A 1 83 ? -10.319 -6.926 15.690 1.00 94.69 83 THR A C 1
ATOM 682 O O . THR A 1 83 ? -11.036 -7.473 16.534 1.00 94.69 83 THR A O 1
ATOM 685 N N . MET A 1 84 ? -10.836 -6.100 14.774 1.00 94.00 84 MET A N 1
ATOM 686 C CA . MET A 1 84 ? -12.272 -5.834 14.687 1.00 94.00 84 MET A CA 1
ATOM 687 C C . MET A 1 84 ? -13.055 -7.075 14.266 1.00 94.00 84 MET A C 1
ATOM 689 O O . MET A 1 84 ? -14.074 -7.361 14.901 1.00 94.00 84 MET A O 1
ATOM 693 N N . LEU A 1 85 ? -12.563 -7.813 13.267 1.00 94.38 85 LEU A N 1
ATOM 694 C CA . LEU A 1 85 ? -13.161 -9.049 12.770 1.00 94.38 85 LEU A CA 1
ATOM 695 C C . LEU A 1 85 ? -13.260 -10.101 13.878 1.00 94.38 85 LEU A C 1
ATOM 697 O O . LEU A 1 85 ? -14.364 -10.543 14.188 1.00 94.38 85 LEU A O 1
ATOM 701 N N . PHE A 1 86 ? -12.154 -10.416 14.559 1.00 93.19 86 PHE A N 1
ATOM 702 C CA . PHE A 1 86 ? -12.141 -11.359 15.682 1.00 93.19 86 PHE A CA 1
ATOM 703 C C . PHE A 1 86 ? -13.103 -10.936 16.795 1.00 93.19 86 PHE A C 1
ATOM 705 O O . PHE A 1 86 ? -13.870 -11.753 17.300 1.00 93.19 86 PHE A O 1
ATOM 712 N N . SER A 1 87 ? -13.143 -9.641 17.133 1.00 89.44 87 SER A N 1
ATOM 713 C CA . SER A 1 87 ? -14.068 -9.138 18.156 1.00 89.44 87 SER A CA 1
ATOM 714 C C . SER A 1 87 ? -15.546 -9.210 17.748 1.00 89.44 87 SER A C 1
ATOM 716 O O . SER A 1 87 ? -16.420 -9.219 18.617 1.00 89.44 87 SER A O 1
ATOM 718 N N . SER A 1 88 ? -15.833 -9.207 16.443 1.00 88.81 88 SER A N 1
ATOM 719 C CA . SER A 1 88 ? -17.182 -9.361 15.897 1.00 88.81 88 SER A CA 1
ATOM 720 C C . SER A 1 88 ? -17.596 -10.830 15.891 1.00 88.81 88 SER A C 1
ATOM 722 O O . SER A 1 88 ? -18.684 -11.154 16.360 1.00 88.81 88 SER A O 1
ATOM 724 N N . LEU A 1 89 ? -16.699 -11.715 15.446 1.00 89.38 89 LEU A N 1
ATOM 725 C CA . LEU A 1 89 ? -16.915 -13.161 15.427 1.00 89.38 89 LEU A CA 1
ATOM 726 C C . LEU A 1 89 ? -17.139 -13.711 16.841 1.00 89.38 89 LEU A C 1
ATOM 728 O O . LEU A 1 89 ? -18.143 -14.378 17.079 1.00 89.38 89 LEU A O 1
ATOM 732 N N . ALA A 1 90 ? -16.302 -13.330 17.811 1.00 84.81 90 ALA A N 1
ATOM 733 C CA . ALA A 1 90 ? -16.449 -13.746 19.209 1.00 84.81 90 ALA A CA 1
ATOM 734 C C . ALA A 1 90 ? -17.785 -13.311 19.844 1.00 84.81 90 ALA A C 1
ATOM 736 O O . ALA A 1 90 ? -18.284 -13.965 20.754 1.00 84.81 90 ALA A O 1
ATOM 737 N N . LYS A 1 91 ? -18.387 -12.211 19.367 1.00 78.69 91 LYS A N 1
ATOM 738 C CA . LYS A 1 91 ? -19.701 -11.740 19.830 1.00 78.69 91 LYS A CA 1
ATOM 739 C C . LYS A 1 91 ? -20.884 -12.414 19.139 1.00 78.69 91 LYS A C 1
ATOM 741 O O . LYS A 1 91 ? -21.976 -12.374 19.690 1.00 78.69 91 LYS A O 1
ATOM 746 N N . SER A 1 92 ? -20.690 -12.999 17.958 1.00 75.19 92 SER A N 1
ATOM 747 C CA . SER A 1 92 ? -21.773 -13.526 17.111 1.00 75.19 92 SER A CA 1
ATOM 748 C C . SER A 1 92 ? -22.380 -14.861 17.573 1.00 75.19 92 SER A C 1
ATOM 750 O O . SER A 1 92 ? -23.207 -15.429 16.876 1.00 75.19 92 SER A O 1
ATOM 752 N N . GLY A 1 93 ? -22.059 -15.330 18.783 1.00 60.47 93 GLY A N 1
ATOM 753 C CA . GLY A 1 93 ? -22.953 -16.242 19.498 1.00 60.4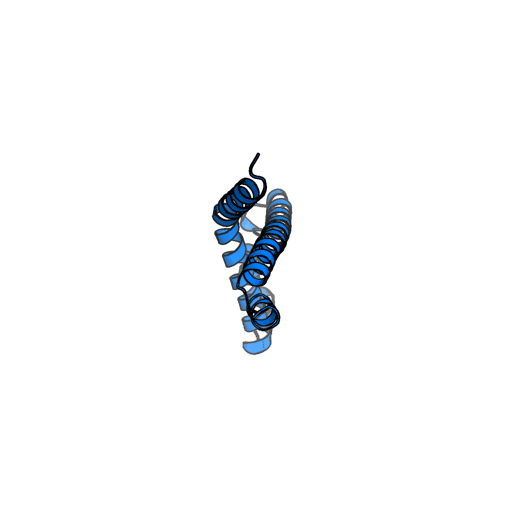7 93 GLY A CA 1
ATOM 754 C C . GLY A 1 93 ? -22.896 -17.720 19.115 1.00 60.47 93 GLY A C 1
ATOM 755 O O . GLY A 1 93 ? -23.719 -18.467 19.628 1.00 60.47 93 GLY A O 1
ATOM 756 N N . LEU A 1 94 ? -21.902 -18.193 18.354 1.00 56.22 94 LEU A N 1
ATOM 757 C CA . LEU A 1 94 ? -21.724 -19.646 18.167 1.00 56.22 94 LEU A CA 1
ATOM 758 C C . LEU A 1 94 ? -21.416 -20.402 19.482 1.00 56.22 94 LEU A C 1
ATOM 760 O O . LEU A 1 94 ? -21.579 -21.611 19.546 1.00 56.22 94 LEU A O 1
ATOM 764 N N . PHE A 1 95 ? -20.994 -19.691 20.533 1.00 55.53 95 PHE A N 1
ATOM 765 C CA . PHE A 1 95 ? -20.674 -20.248 21.856 1.00 55.53 95 PHE A CA 1
ATOM 766 C C . PHE A 1 95 ? -21.639 -19.813 22.975 1.00 55.53 95 PHE A C 1
ATOM 768 O O . P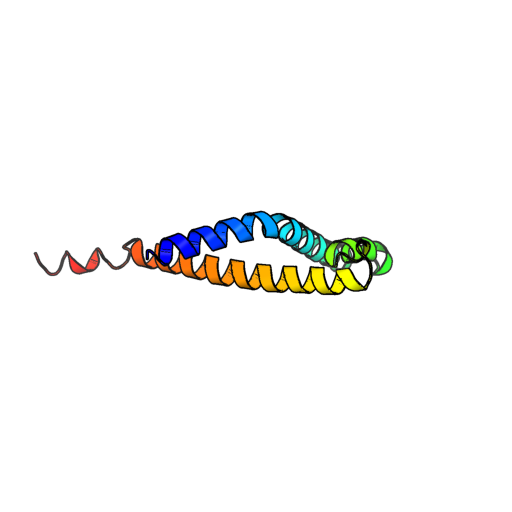HE A 1 95 ? -21.431 -20.180 24.128 1.00 55.53 95 PHE A O 1
ATOM 775 N N . SER A 1 96 ? -22.685 -19.027 22.678 1.00 52.31 96 SER A N 1
ATOM 776 C CA . SER A 1 96 ? -23.619 -18.542 23.714 1.00 52.31 96 SER A CA 1
ATOM 777 C C . SER A 1 96 ? -24.905 -19.364 23.824 1.00 52.31 96 SER A C 1
ATOM 779 O O . SER A 1 96 ? -25.543 -19.312 24.873 1.00 52.31 96 SER A O 1
ATOM 781 N N . SER A 1 97 ? -25.278 -20.128 22.793 1.00 52.94 97 SER A N 1
ATOM 782 C CA . SER A 1 97 ? -26.488 -20.964 22.831 1.00 52.94 97 SER A CA 1
ATOM 783 C C . SER A 1 97 ? -26.324 -22.220 23.696 1.00 52.94 97 SER A C 1
ATOM 785 O O . SER A 1 97 ? -27.287 -22.656 24.309 1.00 52.94 97 SER A O 1
ATOM 787 N N . ALA A 1 98 ? -25.104 -22.751 23.843 1.00 57.19 98 ALA A N 1
ATOM 788 C CA . ALA A 1 98 ? -24.854 -23.972 24.621 1.00 57.19 98 ALA A CA 1
ATOM 789 C C . ALA A 1 98 ? -24.988 -23.793 26.147 1.00 57.19 98 ALA A C 1
ATOM 791 O O . ALA A 1 98 ? -25.029 -24.774 26.875 1.00 57.19 98 ALA A O 1
ATOM 792 N N . LYS A 1 99 ? -25.048 -22.551 26.649 1.00 53.00 99 LYS A N 1
ATOM 793 C CA . LYS A 1 99 ? -25.120 -22.268 28.094 1.00 53.00 99 LYS A CA 1
ATOM 794 C C . LYS A 1 99 ? -26.542 -21.991 28.600 1.00 53.00 99 LYS A C 1
ATOM 796 O O . LYS A 1 99 ? -26.726 -21.806 29.795 1.00 53.00 99 LYS A O 1
ATOM 801 N N . GLN A 1 100 ? -27.533 -21.918 27.708 1.00 56.47 100 GLN A N 1
ATOM 802 C CA . GLN A 1 100 ? -28.937 -21.695 28.085 1.00 56.47 100 GLN A CA 1
ATOM 803 C C . GLN A 1 100 ? -29.733 -22.999 28.247 1.00 56.47 100 GLN A C 1
ATOM 805 O O . GLN A 1 100 ? -30.775 -22.978 28.892 1.00 56.47 100 GLN A O 1
ATOM 810 N N . GLU A 1 101 ? -29.230 -24.118 27.720 1.00 55.62 101 GLU A N 1
ATOM 811 C CA . GLU A 1 101 ? -29.868 -25.441 27.818 1.00 55.62 101 GLU A CA 1
ATOM 812 C C . GLU A 1 101 ? -29.543 -26.172 29.135 1.00 55.62 101 GLU A C 1
ATOM 814 O O . GLU A 1 101 ? -30.294 -27.036 29.558 1.00 55.62 101 GLU A O 1
ATOM 819 N N . GLU A 1 102 ? -28.458 -25.799 29.824 1.00 57.25 102 GLU A N 1
ATOM 820 C CA . GLU A 1 102 ? -28.018 -26.434 31.082 1.00 57.25 102 GLU A CA 1
ATOM 821 C C . GLU A 1 102 ? -28.624 -25.774 32.342 1.00 57.25 102 GLU A C 1
ATOM 823 O O . GLU A 1 102 ? -28.339 -26.177 33.467 1.00 57.25 102 GLU A O 1
ATOM 828 N N . SER A 1 103 ? -29.446 -24.729 32.172 1.00 53.06 103 SER A N 1
ATOM 829 C CA . SER A 1 103 ? -30.089 -23.984 33.268 1.00 53.06 103 SER A CA 1
ATOM 830 C C . SER A 1 103 ? -31.624 -23.976 33.211 1.00 53.06 103 SER A C 1
ATOM 832 O O . SER A 1 103 ? -32.237 -23.115 33.847 1.00 53.06 103 SER A O 1
ATOM 834 N N . GLN A 1 104 ? -32.235 -24.872 32.431 1.00 46.16 104 GLN A N 1
ATOM 835 C CA . GLN A 1 104 ? -33.675 -25.173 32.451 1.00 46.16 104 GLN A CA 1
ATOM 836 C C . GLN A 1 104 ? -33.892 -26.600 32.947 1.00 46.16 104 GLN A C 1
ATOM 838 O O . GLN A 1 104 ? -34.917 -26.810 33.630 1.00 46.16 104 GLN A O 1
#

Foldseek 3Di:
DPVVVVLVVVLVVLCVVLVVLLVLLVVLVVVLCCCCVPVVDDCVRSVVSVCRNQVCVVPDVVSVVSVVSNVVSVVSNVVSVVVVVVVVVVPPCPPPVVVVVVPD